Protein AF-A0A2G4T7F5-F1 (afdb_monomer_lite)

Sequence (174 aa):
MSNLTHPSILRTIYIDGHFYSSDDFLIHLVVFALRLRNLGLSDHGLVMHLSEVLAGSIYVIEGGHSTIYEELNVYMTAVRYTFEVSPFGEYTRRNLMKSQEVATIEPFKAKQSSNPYYIPWAMRGICSDPSILAHDELKTELNSLFRLFEMWNPTSSKLKELKFKLDPLKSFTL

Secondary structure (DSSP, 8-state):
---EE-TT--------TTT--TT-HHHHHHHHHHHHHHTT---TTHHHHHHHHHSS-SS-SS--GGGGGG-HHHHHHHHHHHHHSPPPGGGSTT-TTS---PPEE----------TTHHHHHHHHHHH-TTTTT-HHHHHHHHHHHHHHHH----SHHHHHHHHHHGGGGG---

InterPro domains:
  IPR058933 YMC020W-like, alpha/beta hydrolase domain [PF26147] (2-127)
  IPR058934 YMC020W-like [PTHR47349] (2-171)

Foldseek 3Di:
DWDKADLLDQDDDDDDPVPDDPLALVVLLLVLLSVCRNVVHHLLCQNVLVCVLVPDDQPDPDDDPCVVVVDPVVVVVVVCSVPVDDDDDVVPVDDPDDDPPDTDIRPDDPDPDSDLQSNLVSVVCCLPPVVQVVDPVSVVSVVSSVVSLVVDDGDDPSVVSVNVSNVCVVV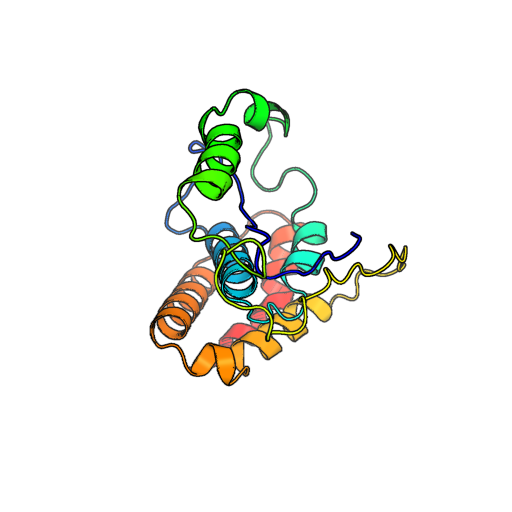RDD

Radius of gyration: 17.92 Å; chains: 1; bounding box: 39×50×42 Å

Structure (mmCIF, N/CA/C/O backbone):
data_AF-A0A2G4T7F5-F1
#
_entry.id   AF-A0A2G4T7F5-F1
#
loop_
_atom_site.group_PDB
_atom_site.id
_atom_site.type_symbol
_atom_site.label_atom_id
_atom_site.label_alt_id
_atom_site.label_comp_id
_atom_site.label_asym_id
_atom_site.label_entity_id
_atom_site.label_seq_id
_atom_site.pdbx_PDB_ins_code
_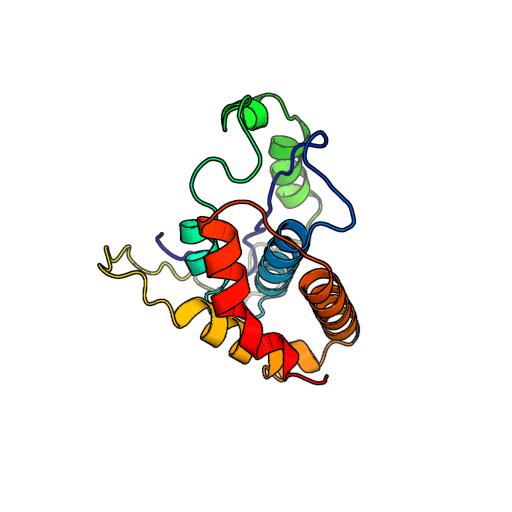atom_site.Cartn_x
_atom_site.Cartn_y
_atom_site.Cartn_z
_atom_site.occupancy
_atom_site.B_iso_or_equiv
_atom_site.auth_seq_id
_atom_site.auth_comp_id
_atom_site.auth_asym_id
_atom_site.auth_atom_id
_atom_site.pdbx_PDB_model_num
ATOM 1 N N . MET A 1 1 ? -11.878 1.719 -10.295 1.00 46.22 1 MET A N 1
ATOM 2 C CA . MET A 1 1 ? -10.706 1.428 -11.153 1.00 46.22 1 MET A CA 1
ATOM 3 C C . MET A 1 1 ? -10.852 0.017 -11.708 1.00 46.22 1 MET A C 1
ATOM 5 O O . MET A 1 1 ? -11.363 -0.831 -10.990 1.00 46.22 1 MET A O 1
ATOM 9 N N . SER A 1 2 ? -10.476 -0.238 -12.961 1.00 50.47 2 SER A N 1
ATOM 10 C CA . SER A 1 2 ? -10.315 -1.609 -13.472 1.00 50.47 2 SER A CA 1
ATOM 11 C C . SER A 1 2 ? -9.114 -2.254 -12.777 1.00 50.47 2 SER A C 1
ATOM 13 O O . SER A 1 2 ? -8.020 -1.691 -12.804 1.00 50.47 2 SER A O 1
ATOM 15 N N . ASN A 1 3 ? -9.320 -3.389 -12.110 1.00 71.25 3 ASN A N 1
ATOM 16 C CA . ASN A 1 3 ? -8.271 -4.065 -11.353 1.00 71.25 3 ASN A CA 1
ATOM 17 C C . ASN A 1 3 ? -7.494 -4.994 -12.296 1.00 71.25 3 ASN A C 1
ATOM 19 O O . ASN A 1 3 ? -8.009 -6.026 -12.726 1.00 71.25 3 ASN A O 1
ATOM 23 N N . LEU A 1 4 ? -6.276 -4.594 -12.660 1.00 81.12 4 LEU A N 1
ATOM 24 C CA . LEU A 1 4 ? -5.340 -5.417 -13.421 1.00 81.12 4 LEU A CA 1
ATOM 25 C C . LEU A 1 4 ? -4.448 -6.187 -12.438 1.00 81.12 4 LEU A C 1
ATOM 27 O O . LEU A 1 4 ? -3.740 -5.589 -11.616 1.00 81.12 4 LEU A O 1
ATOM 31 N N . THR A 1 5 ? -4.455 -7.515 -12.539 1.00 79.81 5 THR A N 1
ATOM 32 C CA . THR A 1 5 ? -3.622 -8.393 -11.707 1.00 79.81 5 THR A CA 1
ATOM 33 C C . THR A 1 5 ? -2.763 -9.300 -12.580 1.00 79.81 5 THR A C 1
ATOM 35 O O . THR A 1 5 ? -3.263 -9.975 -13.474 1.00 79.81 5 THR A O 1
ATOM 38 N N . HIS A 1 6 ? -1.457 -9.270 -12.325 1.00 81.12 6 HIS A N 1
ATOM 39 C CA . HIS A 1 6 ? -0.434 -10.120 -12.927 1.00 81.12 6 HIS A CA 1
ATOM 40 C C . HIS A 1 6 ? 0.841 -9.998 -12.067 1.00 81.12 6 HIS A C 1
ATOM 42 O O . HIS A 1 6 ? 1.126 -8.878 -11.617 1.00 81.12 6 HIS A O 1
ATOM 48 N N . PRO A 1 7 ? 1.611 -11.075 -11.823 1.00 79.06 7 PRO A N 1
ATOM 49 C CA . PRO A 1 7 ? 2.803 -11.000 -10.968 1.00 79.06 7 PRO A CA 1
ATOM 50 C C . PRO A 1 7 ? 3.937 -10.129 -11.511 1.00 79.06 7 PRO A C 1
ATOM 52 O O . PRO A 1 7 ? 4.692 -9.557 -10.737 1.00 79.06 7 PRO A O 1
ATOM 55 N N . SER A 1 8 ? 4.025 -9.940 -12.830 1.00 81.12 8 SER A N 1
ATOM 56 C CA . SER A 1 8 ? 4.988 -9.002 -13.444 1.00 81.12 8 SER A CA 1
ATOM 57 C C . SER A 1 8 ? 4.529 -7.541 -13.457 1.00 81.12 8 SER A C 1
ATOM 59 O O . SER A 1 8 ? 5.019 -6.749 -14.257 1.00 81.12 8 SER A O 1
ATOM 61 N N . ILE A 1 9 ? 3.543 -7.173 -12.641 1.00 86.25 9 ILE A N 1
ATOM 62 C CA . ILE A 1 9 ? 3.162 -5.771 -12.467 1.00 86.25 9 ILE A CA 1
ATOM 63 C C . ILE A 1 9 ? 3.785 -5.276 -11.176 1.00 86.25 9 ILE A C 1
ATOM 65 O O . ILE A 1 9 ? 3.314 -5.616 -10.089 1.00 86.25 9 ILE A O 1
ATOM 69 N N . LEU A 1 10 ? 4.789 -4.414 -11.314 1.00 90.56 10 LEU A N 1
ATOM 70 C CA . LEU A 1 10 ? 5.265 -3.597 -10.213 1.00 90.56 10 LEU A CA 1
ATOM 71 C C . LEU A 1 10 ? 4.257 -2.485 -9.929 1.00 90.56 10 LEU A C 1
ATOM 73 O O . LEU A 1 10 ? 3.895 -1.713 -10.817 1.00 90.56 10 LEU A O 1
ATOM 77 N N . ARG A 1 11 ? 3.825 -2.387 -8.676 1.00 91.44 11 ARG A N 1
ATOM 78 C CA . ARG A 1 11 ? 3.005 -1.281 -8.182 1.00 91.44 11 ARG A CA 1
ATOM 79 C C . ARG A 1 11 ? 3.859 -0.414 -7.274 1.00 91.44 11 ARG A C 1
ATOM 81 O O . ARG A 1 11 ? 4.452 -0.920 -6.323 1.00 91.44 11 ARG A O 1
ATOM 88 N N . THR A 1 12 ? 3.915 0.878 -7.563 1.00 91.88 12 THR A N 1
ATOM 89 C CA . THR A 1 12 ? 4.705 1.850 -6.804 1.00 91.88 12 THR A CA 1
ATOM 90 C C . THR A 1 12 ? 3.875 3.079 -6.464 1.00 91.88 12 THR A C 1
ATOM 92 O O . THR A 1 12 ? 2.822 3.326 -7.053 1.00 91.88 12 THR A O 1
ATOM 95 N N . ILE A 1 13 ? 4.357 3.838 -5.487 1.00 90.69 13 ILE A N 1
ATOM 96 C CA . ILE A 1 13 ? 3.834 5.142 -5.099 1.00 90.69 13 ILE A CA 1
ATOM 97 C C . ILE A 1 13 ? 4.997 6.132 -5.093 1.00 90.69 13 ILE A C 1
ATOM 99 O O . ILE A 1 13 ? 6.102 5.786 -4.678 1.00 90.69 13 ILE A O 1
ATOM 103 N N . TYR A 1 14 ? 4.748 7.347 -5.572 1.00 90.31 14 TYR A N 1
ATOM 104 C CA . TYR A 1 14 ? 5.646 8.478 -5.375 1.00 90.31 14 TYR A CA 1
ATOM 105 C C . TYR A 1 14 ? 5.164 9.282 -4.169 1.00 90.31 14 TYR A C 1
ATOM 107 O O . TYR A 1 14 ? 3.970 9.562 -4.045 1.00 90.31 14 TYR A O 1
ATOM 115 N N . ILE A 1 15 ? 6.098 9.634 -3.291 1.00 88.19 15 ILE A N 1
ATOM 116 C CA . ILE A 1 15 ? 5.852 10.475 -2.126 1.00 88.19 15 ILE A CA 1
ATOM 117 C C . ILE A 1 15 ? 6.843 11.625 -2.214 1.00 88.19 15 ILE A C 1
ATOM 119 O O . ILE A 1 15 ? 8.051 11.398 -2.241 1.00 88.19 15 ILE A O 1
ATOM 123 N N . ASP A 1 16 ? 6.318 12.841 -2.266 1.00 85.75 16 ASP A N 1
ATOM 124 C CA . ASP A 1 16 ? 7.134 14.048 -2.258 1.00 85.75 16 ASP A CA 1
ATOM 125 C C . ASP A 1 16 ? 7.830 14.188 -0.898 1.00 85.75 16 ASP A C 1
ATOM 127 O O . ASP A 1 16 ? 7.198 14.086 0.161 1.00 85.75 16 ASP A O 1
ATOM 131 N N . GLY A 1 17 ? 9.144 14.416 -0.934 1.00 84.12 17 GLY A N 1
ATOM 132 C CA . GLY A 1 17 ? 9.985 14.525 0.255 1.00 84.12 17 GLY A CA 1
ATOM 133 C C . GLY A 1 17 ? 9.551 15.632 1.218 1.00 84.12 17 GLY A C 1
ATOM 134 O O . GLY A 1 17 ? 9.784 15.500 2.415 1.00 84.12 17 GLY A O 1
ATOM 135 N N . HIS A 1 18 ? 8.870 16.678 0.737 1.00 82.25 18 HIS A N 1
ATOM 136 C CA . HIS A 1 18 ? 8.345 17.748 1.594 1.00 82.25 18 HIS A CA 1
ATOM 137 C C . HIS A 1 18 ? 7.205 17.282 2.508 1.00 82.25 18 HIS A C 1
ATOM 139 O O . HIS A 1 18 ? 7.018 17.840 3.588 1.00 82.25 18 HIS A O 1
ATOM 145 N N . PHE A 1 19 ? 6.443 16.270 2.082 1.00 79.75 19 PHE A N 1
ATOM 146 C CA . PHE A 1 19 ? 5.325 15.705 2.845 1.00 79.75 19 PHE A CA 1
ATOM 147 C C . PHE A 1 19 ? 5.668 14.359 3.484 1.00 79.75 19 PHE A C 1
ATOM 149 O O . PHE A 1 19 ? 4.891 13.843 4.288 1.00 79.75 19 PHE A O 1
ATOM 156 N N . TYR A 1 20 ? 6.816 13.779 3.138 1.00 85.12 20 TYR A N 1
ATOM 157 C CA . TYR A 1 20 ? 7.265 12.533 3.729 1.00 85.12 20 TYR A CA 1
ATOM 158 C C . TYR A 1 20 ? 7.592 12.722 5.215 1.00 85.12 20 TYR A C 1
ATOM 160 O O . TYR A 1 20 ? 8.409 13.556 5.600 1.00 85.12 20 TYR A O 1
ATOM 168 N N . SER A 1 21 ? 6.994 11.876 6.047 1.00 87.62 21 SER A N 1
ATOM 169 C CA . SER A 1 21 ? 7.380 11.689 7.439 1.00 87.62 21 SER A CA 1
ATOM 170 C C . SER A 1 21 ? 7.587 10.202 7.683 1.00 87.62 21 SER A C 1
ATOM 172 O O . SER A 1 21 ? 6.770 9.380 7.261 1.00 87.62 21 SER A O 1
ATOM 174 N N . SER A 1 22 ? 8.674 9.851 8.375 1.00 87.44 22 SER A N 1
ATOM 175 C CA . SER A 1 22 ? 8.992 8.458 8.707 1.00 87.44 22 SER A CA 1
ATOM 176 C C . SER A 1 22 ? 7.923 7.794 9.571 1.00 87.44 22 SER A C 1
ATOM 178 O O . SER A 1 22 ? 7.818 6.572 9.544 1.00 87.44 22 SER A O 1
ATOM 180 N N . ASP A 1 23 ? 7.118 8.587 10.279 1.00 91.38 23 ASP A N 1
ATOM 181 C CA . ASP A 1 23 ? 6.090 8.116 11.209 1.00 91.38 23 ASP A CA 1
ATOM 182 C C . ASP A 1 23 ? 4.662 8.334 10.669 1.00 91.38 23 ASP A C 1
ATOM 184 O O . ASP A 1 23 ? 3.684 8.294 11.421 1.00 91.38 23 ASP A O 1
ATOM 188 N N . ASP A 1 24 ? 4.502 8.590 9.365 1.00 92.19 24 ASP A N 1
ATOM 189 C CA . ASP A 1 24 ? 3.178 8.773 8.767 1.00 92.19 24 ASP A CA 1
ATOM 190 C C . ASP A 1 24 ? 2.465 7.433 8.529 1.00 92.19 24 ASP A C 1
ATOM 192 O O . ASP A 1 24 ? 2.787 6.662 7.623 1.00 92.19 24 ASP A O 1
ATOM 196 N N . PHE A 1 25 ? 1.428 7.179 9.324 1.00 94.56 25 PHE A N 1
ATOM 197 C CA . PHE A 1 25 ? 0.620 5.967 9.229 1.00 94.56 25 PHE A CA 1
ATOM 198 C C . PHE A 1 25 ? 0.048 5.691 7.826 1.00 94.56 25 PHE A C 1
ATOM 200 O O . PHE A 1 25 ? 0.035 4.537 7.401 1.00 94.56 25 PHE A O 1
ATOM 207 N N . LEU A 1 26 ? -0.442 6.703 7.101 1.00 93.50 26 LEU A N 1
ATOM 208 C CA . LEU A 1 26 ? -1.086 6.486 5.801 1.00 93.50 26 LEU A CA 1
ATOM 209 C C . LEU A 1 26 ? -0.076 6.094 4.732 1.00 93.50 26 LEU A C 1
ATOM 211 O O . LEU A 1 26 ? -0.370 5.215 3.919 1.00 93.50 26 LEU A O 1
ATOM 215 N N . ILE A 1 27 ? 1.105 6.716 4.752 1.00 92.94 27 ILE A N 1
ATOM 216 C CA . ILE A 1 27 ? 2.217 6.335 3.880 1.00 92.94 27 ILE A CA 1
ATOM 217 C C . ILE A 1 27 ? 2.552 4.859 4.099 1.00 92.94 27 ILE A C 1
ATOM 219 O O . ILE A 1 27 ? 2.529 4.078 3.146 1.00 92.94 27 ILE A O 1
ATOM 223 N N . HIS A 1 28 ? 2.781 4.458 5.352 1.00 95.94 28 HIS A N 1
ATOM 224 C CA . HIS A 1 28 ? 3.108 3.071 5.694 1.00 95.94 28 HIS A CA 1
ATOM 225 C C . HIS A 1 28 ? 1.982 2.097 5.335 1.00 95.94 28 HIS A C 1
ATOM 227 O O . HIS A 1 28 ? 2.251 1.023 4.807 1.00 95.94 28 HIS A O 1
ATOM 233 N N . LEU A 1 29 ? 0.717 2.481 5.528 1.00 96.00 29 LEU A N 1
ATOM 234 C CA . LEU A 1 29 ? -0.437 1.664 5.149 1.00 96.00 29 LEU A CA 1
ATOM 235 C C . LEU A 1 29 ? -0.502 1.399 3.644 1.00 96.00 29 LEU A C 1
ATOM 237 O O . LEU A 1 29 ? -0.724 0.261 3.225 1.00 96.00 29 LEU A O 1
ATOM 241 N N . VAL A 1 30 ? -0.304 2.432 2.826 1.00 95.38 30 VAL A N 1
ATOM 242 C CA . VAL A 1 30 ? -0.321 2.278 1.368 1.00 95.38 30 VAL A CA 1
ATOM 243 C C . VAL A 1 30 ? 0.889 1.472 0.904 1.00 95.38 30 VAL A C 1
ATOM 245 O O . VAL A 1 30 ? 0.727 0.553 0.102 1.00 95.38 30 VAL A O 1
ATOM 248 N N . VAL A 1 31 ? 2.084 1.760 1.429 1.00 95.69 31 VAL A N 1
ATOM 249 C CA . VAL A 1 31 ? 3.313 1.019 1.103 1.00 95.69 31 VAL A CA 1
ATOM 250 C C . VAL A 1 31 ? 3.167 -0.464 1.446 1.00 95.69 31 VAL A C 1
ATOM 252 O O . VAL A 1 31 ? 3.446 -1.304 0.589 1.00 95.69 31 VAL A O 1
ATOM 255 N N . PHE A 1 32 ? 2.644 -0.793 2.630 1.00 97.00 32 PHE A N 1
ATOM 256 C CA . PHE A 1 32 ? 2.389 -2.173 3.039 1.00 97.00 32 PHE A CA 1
ATOM 257 C C . PHE A 1 32 ? 1.421 -2.875 2.078 1.00 97.00 32 PHE A C 1
ATOM 259 O O . PHE A 1 32 ? 1.703 -3.966 1.585 1.00 97.00 32 PHE A O 1
ATOM 266 N N . ALA A 1 33 ? 0.307 -2.226 1.726 1.00 96.06 33 ALA A N 1
ATOM 267 C CA . ALA A 1 33 ? -0.675 -2.790 0.802 1.00 96.06 33 ALA A CA 1
ATOM 268 C C . ALA A 1 33 ? -0.093 -3.030 -0.608 1.00 96.06 33 ALA A C 1
ATOM 270 O O . ALA A 1 33 ? -0.353 -4.064 -1.229 1.00 96.06 33 ALA A O 1
ATOM 271 N N . LEU A 1 34 ? 0.746 -2.115 -1.107 1.00 95.06 34 LEU A N 1
ATOM 272 C CA . LEU A 1 34 ? 1.472 -2.300 -2.368 1.00 95.06 34 LEU A CA 1
ATOM 273 C C . LEU A 1 34 ? 2.500 -3.433 -2.273 1.00 95.06 34 LEU A C 1
ATOM 275 O O . LEU A 1 34 ? 2.615 -4.221 -3.213 1.00 95.06 34 LEU A O 1
ATOM 279 N N . ARG A 1 35 ? 3.202 -3.559 -1.139 1.00 95.12 35 ARG A N 1
ATOM 280 C CA . ARG A 1 35 ? 4.149 -4.651 -0.877 1.00 95.12 35 ARG A CA 1
ATOM 281 C C . ARG A 1 35 ? 3.455 -6.007 -0.938 1.00 95.12 35 ARG A C 1
ATOM 283 O O . ARG A 1 35 ? 3.949 -6.884 -1.641 1.00 95.12 35 ARG A O 1
ATOM 290 N N . LEU A 1 36 ? 2.288 -6.159 -0.304 1.00 94.25 36 LEU A N 1
ATOM 291 C CA . LEU A 1 36 ? 1.481 -7.382 -0.402 1.00 94.25 36 LEU A CA 1
ATOM 292 C C . LEU A 1 36 ? 1.205 -7.742 -1.867 1.00 94.25 36 LEU A C 1
ATOM 294 O O . LEU A 1 36 ? 1.509 -8.850 -2.304 1.00 94.25 36 LEU A O 1
ATOM 298 N N . ARG A 1 37 ? 0.721 -6.780 -2.660 1.00 91.81 37 ARG A N 1
ATOM 299 C CA . ARG A 1 37 ? 0.398 -7.002 -4.079 1.00 91.81 37 ARG A CA 1
ATOM 300 C C . ARG A 1 37 ? 1.622 -7.336 -4.926 1.00 91.81 37 ARG A C 1
ATOM 302 O O . ARG A 1 37 ? 1.517 -8.166 -5.825 1.00 91.81 37 ARG A O 1
ATOM 309 N N . ASN A 1 38 ? 2.766 -6.715 -4.649 1.00 91.31 38 ASN A N 1
ATOM 310 C CA . ASN A 1 38 ? 4.027 -6.995 -5.340 1.00 91.31 38 ASN A CA 1
ATOM 311 C C . ASN A 1 38 ? 4.615 -8.366 -4.961 1.00 91.31 38 ASN A C 1
ATOM 313 O O . ASN A 1 38 ? 5.318 -8.962 -5.770 1.00 91.31 38 ASN A O 1
ATOM 317 N N . LEU A 1 39 ? 4.290 -8.892 -3.776 1.00 90.56 39 LEU A N 1
ATOM 318 C CA . LEU A 1 39 ? 4.613 -10.262 -3.358 1.00 90.56 39 LEU A CA 1
ATOM 319 C C . LEU A 1 39 ? 3.615 -11.310 -3.886 1.00 90.56 39 LEU A C 1
ATOM 321 O O . LEU A 1 39 ? 3.773 -12.497 -3.616 1.00 90.56 39 LEU A O 1
ATOM 325 N N . GLY A 1 40 ? 2.579 -10.893 -4.621 1.00 88.06 40 GLY A N 1
ATOM 326 C CA . GLY A 1 40 ? 1.507 -11.782 -5.079 1.00 88.06 40 GLY A CA 1
ATOM 327 C C . GLY A 1 40 ? 0.485 -12.141 -3.995 1.00 88.06 40 GLY A C 1
ATOM 328 O O . GLY A 1 40 ? -0.357 -13.008 -4.215 1.00 88.06 40 GLY A O 1
ATOM 329 N N . LEU A 1 41 ? 0.528 -11.470 -2.842 1.00 91.75 41 LEU A N 1
ATOM 330 C CA . LEU A 1 41 ? -0.438 -11.624 -1.759 1.00 91.75 41 LEU A CA 1
ATOM 331 C C . LEU A 1 41 ? -1.650 -10.705 -1.973 1.00 91.75 41 LEU A C 1
ATOM 333 O O . LEU A 1 41 ? -1.591 -9.672 -2.650 1.00 91.75 41 LEU A O 1
ATOM 337 N N . SER A 1 42 ? -2.779 -11.093 -1.386 1.00 92.44 42 SER A N 1
ATOM 338 C CA . SER A 1 42 ? -3.993 -10.281 -1.390 1.00 92.44 42 SER A CA 1
ATOM 339 C C . SER A 1 42 ? -3.836 -9.088 -0.445 1.00 92.44 42 SER A C 1
ATOM 341 O O . SER A 1 42 ? -3.493 -9.256 0.719 1.00 92.44 42 SER A O 1
ATOM 343 N N . ASP A 1 43 ? -4.156 -7.883 -0.916 1.00 93.88 43 ASP A N 1
ATOM 344 C CA . ASP A 1 43 ? -4.401 -6.715 -0.057 1.00 93.88 43 ASP A CA 1
ATOM 345 C C . ASP A 1 43 ? -5.870 -6.643 0.392 1.00 93.88 43 ASP A C 1
ATOM 347 O O . ASP A 1 43 ? -6.301 -5.647 0.965 1.00 93.88 43 ASP A O 1
ATOM 351 N N . HIS A 1 44 ? -6.669 -7.667 0.064 1.00 93.69 44 HIS A N 1
ATOM 352 C CA . HIS A 1 44 ? -8.103 -7.749 0.346 1.00 93.69 44 HIS A CA 1
ATOM 353 C C . HIS A 1 44 ? -8.905 -6.553 -0.202 1.00 93.69 44 HIS A C 1
ATOM 355 O O . HIS A 1 44 ? -9.959 -6.206 0.325 1.00 93.69 44 HIS A O 1
ATOM 361 N N . GLY A 1 45 ? -8.414 -5.923 -1.280 1.00 90.19 45 GLY A N 1
ATOM 362 C CA . GLY A 1 45 ? -9.032 -4.749 -1.905 1.00 90.19 45 GLY A CA 1
ATOM 363 C C . GLY A 1 45 ? -8.725 -3.423 -1.203 1.00 90.19 45 GLY A C 1
ATOM 364 O O . GLY A 1 45 ? -9.294 -2.393 -1.573 1.00 90.19 45 GLY A O 1
ATOM 365 N N . LEU A 1 46 ? -7.830 -3.416 -0.212 1.00 92.81 46 LEU A N 1
ATOM 366 C CA . LEU A 1 46 ? -7.498 -2.234 0.576 1.00 92.81 46 LEU A CA 1
ATOM 367 C C . LEU A 1 46 ? -7.041 -1.055 -0.292 1.00 92.81 46 LEU A C 1
ATOM 369 O O . LEU A 1 46 ? -7.553 0.047 -0.108 1.00 92.81 46 LEU A O 1
ATOM 373 N N . VAL A 1 47 ? -6.142 -1.262 -1.265 1.00 90.94 47 VAL A N 1
ATOM 374 C CA . VAL A 1 47 ? -5.640 -0.177 -2.134 1.00 90.94 47 VAL A CA 1
ATOM 375 C C . VAL A 1 47 ? -6.781 0.471 -2.916 1.00 90.94 47 VAL A C 1
ATOM 377 O O . VAL A 1 47 ? -6.834 1.695 -3.043 1.00 90.94 47 VAL A O 1
ATOM 380 N N . MET A 1 48 ? -7.730 -0.335 -3.402 1.00 87.19 48 MET A N 1
ATOM 381 C CA . MET A 1 48 ? -8.897 0.168 -4.128 1.00 87.19 48 MET A CA 1
ATOM 382 C C . MET A 1 48 ? -9.718 1.115 -3.248 1.00 87.19 48 MET A C 1
ATOM 384 O O . MET A 1 48 ? -10.029 2.226 -3.671 1.00 87.19 48 MET A O 1
ATOM 388 N N . HIS A 1 49 ? -10.034 0.712 -2.019 1.00 88.38 49 HIS A N 1
ATOM 389 C CA . HIS A 1 49 ? -10.874 1.516 -1.130 1.00 88.38 49 HIS A CA 1
ATOM 390 C C . HIS A 1 49 ? -10.128 2.701 -0.511 1.00 88.38 49 HIS A C 1
ATOM 392 O O . HIS A 1 49 ? -10.709 3.775 -0.352 1.00 88.38 49 HIS A O 1
ATOM 398 N N . LEU A 1 50 ? -8.830 2.555 -0.233 1.00 89.88 50 LEU A N 1
ATOM 399 C CA . LEU A 1 50 ? -7.989 3.675 0.179 1.00 89.88 50 LEU A CA 1
ATOM 400 C C . LEU A 1 50 ? -7.902 4.730 -0.917 1.00 89.88 50 LEU A C 1
ATOM 402 O O . LEU A 1 50 ? -7.962 5.908 -0.596 1.00 89.88 50 LEU A O 1
ATOM 406 N N . SER A 1 51 ? -7.837 4.348 -2.196 1.00 86.94 51 SER A N 1
ATOM 407 C CA . SER A 1 51 ? -7.749 5.324 -3.289 1.00 86.94 51 SER A CA 1
ATOM 408 C C . SER A 1 51 ? -8.908 6.332 -3.293 1.00 86.94 51 SER A C 1
ATOM 410 O O . SER A 1 51 ? -8.687 7.511 -3.554 1.00 86.94 51 SER A O 1
ATOM 412 N N . GLU A 1 52 ? -10.123 5.918 -2.911 1.00 82.81 52 GLU A N 1
ATOM 413 C CA . GLU A 1 52 ? -11.276 6.820 -2.764 1.00 82.81 52 GLU A CA 1
ATOM 414 C C . GLU A 1 52 ? -11.076 7.803 -1.596 1.00 82.81 52 GLU A C 1
ATOM 416 O O . GLU A 1 52 ? -11.313 9.013 -1.708 1.00 82.81 52 GLU A O 1
ATOM 421 N N . VAL A 1 53 ? -10.586 7.297 -0.461 1.00 83.44 53 VAL A N 1
ATOM 422 C CA . VAL A 1 53 ? -10.341 8.098 0.748 1.00 83.44 53 VAL A CA 1
ATOM 423 C C . VAL A 1 53 ? -9.114 8.999 0.605 1.00 83.44 53 VAL A C 1
ATOM 425 O O . VAL A 1 53 ? -9.044 10.058 1.222 1.00 83.44 53 VAL A O 1
ATOM 428 N N . LEU A 1 54 ? -8.179 8.648 -0.263 1.00 85.56 54 LEU A N 1
ATOM 429 C CA . LEU A 1 54 ? -6.965 9.411 -0.531 1.00 85.56 54 LEU A CA 1
ATOM 430 C C . LEU A 1 54 ? -7.104 10.322 -1.760 1.00 85.56 54 LEU A C 1
ATOM 432 O O . LEU A 1 54 ? -6.236 11.148 -2.006 1.00 85.56 54 LEU A O 1
ATOM 436 N N . ALA A 1 55 ? -8.212 10.237 -2.504 1.00 83.06 55 ALA A N 1
ATOM 437 C CA . ALA A 1 55 ? -8.462 11.120 -3.638 1.00 83.06 55 ALA A CA 1
ATOM 438 C C . ALA A 1 55 ? -8.547 12.597 -3.210 1.00 83.06 55 ALA A C 1
ATOM 440 O O . ALA A 1 55 ? -9.283 12.947 -2.278 1.00 83.06 55 ALA A O 1
ATOM 441 N N . GLY A 1 56 ? -7.842 13.457 -3.947 1.00 80.31 56 GLY A N 1
ATOM 442 C CA . GLY A 1 56 ? -7.725 14.888 -3.671 1.00 80.31 56 GLY A CA 1
ATOM 443 C C . GLY A 1 56 ? -6.543 15.225 -2.761 1.00 80.31 56 GLY A C 1
ATOM 444 O O . GLY A 1 56 ? -5.667 14.399 -2.520 1.00 80.31 56 GLY A O 1
ATOM 445 N N . SER A 1 57 ? -6.505 16.461 -2.265 1.00 74.00 57 SER A N 1
ATOM 446 C CA . SER A 1 57 ? -5.437 16.893 -1.363 1.00 74.00 57 SER A CA 1
ATOM 447 C C . SER A 1 57 ? -5.639 16.331 0.049 1.00 74.00 57 SER A C 1
ATOM 449 O O . SER A 1 57 ? -6.651 16.609 0.695 1.00 74.00 57 SER A O 1
ATOM 451 N N . ILE A 1 58 ? -4.673 15.538 0.520 1.00 76.00 58 ILE A N 1
ATOM 452 C CA . ILE A 1 58 ? -4.683 14.924 1.859 1.00 76.00 58 ILE A CA 1
ATOM 453 C C . ILE A 1 58 ? -3.937 15.806 2.869 1.00 76.00 58 ILE A C 1
ATOM 455 O O . ILE A 1 58 ? -4.411 15.995 3.989 1.00 76.00 58 ILE A O 1
ATOM 459 N N . TYR A 1 59 ? -2.788 16.351 2.455 1.00 70.62 59 TYR A N 1
ATOM 460 C CA . TYR A 1 59 ? -1.848 17.088 3.310 1.00 70.62 59 TYR A CA 1
ATOM 461 C C . TYR A 1 59 ? -1.669 18.557 2.904 1.00 70.62 59 TYR A C 1
ATOM 463 O O . TYR A 1 59 ? -1.020 19.313 3.620 1.00 70.62 59 TYR A O 1
ATOM 471 N N . VAL A 1 60 ? -2.221 18.974 1.761 1.00 62.38 60 VAL A N 1
ATOM 472 C CA . VAL A 1 60 ? -1.714 20.134 1.022 1.00 62.38 60 VAL A CA 1
ATOM 473 C C . VAL A 1 60 ? -2.746 21.256 0.858 1.00 62.38 60 VAL A C 1
ATOM 475 O O . VAL A 1 60 ? -3.895 21.018 0.486 1.00 62.38 60 VAL A O 1
ATOM 478 N N . ILE A 1 61 ? -2.304 22.498 1.078 1.00 57.28 61 ILE A N 1
ATOM 479 C CA . ILE A 1 61 ? -2.971 23.725 0.603 1.00 57.28 61 ILE A CA 1
ATOM 480 C C . ILE A 1 61 ? -2.305 24.220 -0.706 1.00 57.28 61 ILE A C 1
ATOM 482 O O . ILE A 1 61 ? -3.000 24.765 -1.559 1.00 57.28 61 ILE A O 1
ATOM 486 N N . GLU A 1 62 ? -1.003 23.950 -0.917 1.00 55.66 62 GLU A N 1
ATOM 487 C CA . GLU A 1 62 ? -0.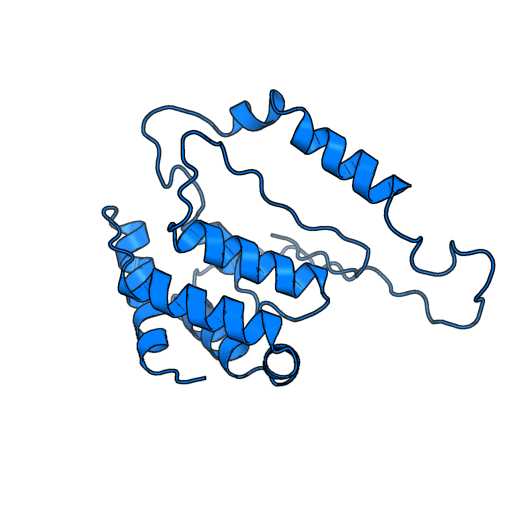218 24.309 -2.118 1.00 55.66 62 GLU A CA 1
ATOM 488 C C . GLU A 1 62 ? 0.654 23.162 -2.667 1.00 55.66 62 GLU A C 1
ATOM 490 O O . GLU A 1 62 ? 1.495 22.614 -1.960 1.00 55.66 62 GLU A O 1
ATOM 495 N N . GLY A 1 63 ? 0.477 22.823 -3.946 1.00 61.25 63 GLY A N 1
ATOM 496 C CA . GLY A 1 63 ? 1.153 21.704 -4.613 1.00 61.25 63 GLY A CA 1
ATOM 497 C C . GLY A 1 63 ? 0.136 20.786 -5.287 1.00 61.25 63 GLY A C 1
ATOM 498 O O . GLY A 1 63 ? -0.864 20.395 -4.686 1.00 61.25 63 GLY A O 1
ATOM 499 N N . GLY A 1 64 ? 0.344 20.498 -6.571 1.00 64.75 64 GLY A N 1
ATOM 500 C CA . GLY A 1 64 ? -0.577 19.706 -7.386 1.00 64.75 64 GLY A CA 1
ATOM 501 C C . GLY A 1 64 ? 0.018 18.362 -7.790 1.00 64.75 64 GLY A C 1
ATOM 502 O O . GLY A 1 64 ? 1.223 18.157 -7.713 1.00 64.75 64 GLY A O 1
ATOM 503 N N . HIS A 1 65 ? -0.820 17.474 -8.327 1.00 69.88 65 HIS A N 1
ATOM 504 C CA . HIS A 1 65 ? -0.399 16.179 -8.882 1.00 69.88 65 HIS A CA 1
ATOM 505 C C . HIS A 1 65 ? 0.684 16.276 -9.972 1.00 69.88 65 HIS A C 1
ATOM 507 O O . HIS A 1 65 ? 1.269 15.262 -10.334 1.00 69.88 65 HIS A O 1
ATOM 513 N N . SER A 1 66 ? 0.945 17.475 -10.496 1.00 80.94 66 SER A N 1
ATOM 514 C CA . SER A 1 66 ? 1.912 17.726 -11.560 1.00 80.94 66 SER A CA 1
ATOM 515 C C . SER A 1 66 ? 3.375 17.720 -11.109 1.00 80.94 66 SER A C 1
ATOM 517 O O . SER A 1 66 ? 4.245 17.633 -11.968 1.00 80.94 66 SER A O 1
ATOM 519 N N . THR A 1 67 ? 3.676 17.776 -9.805 1.00 77.75 67 THR A N 1
ATOM 520 C CA . THR A 1 67 ? 5.076 17.733 -9.331 1.00 77.75 67 THR A CA 1
ATOM 521 C C . THR A 1 67 ? 5.759 16.408 -9.679 1.00 77.75 67 THR A C 1
ATOM 523 O O . THR A 1 67 ? 6.954 16.375 -9.950 1.00 77.75 67 THR A O 1
ATOM 526 N N . ILE A 1 68 ? 4.986 15.322 -9.809 1.00 86.75 68 ILE A N 1
ATOM 527 C CA . ILE A 1 68 ? 5.493 14.002 -10.210 1.00 86.75 68 ILE A CA 1
ATOM 528 C C . ILE A 1 68 ? 6.181 14.007 -11.586 1.00 86.75 68 ILE A C 1
ATOM 530 O O . ILE A 1 68 ? 7.018 13.149 -11.857 1.00 86.75 68 ILE A O 1
ATOM 534 N N . TYR A 1 69 ? 5.842 14.951 -12.473 1.00 88.00 69 TYR A N 1
ATOM 535 C CA . TYR A 1 69 ? 6.433 15.011 -13.811 1.00 88.00 69 TYR A CA 1
ATOM 536 C C . TYR A 1 69 ? 7.896 15.448 -13.794 1.00 88.00 69 TYR A C 1
ATOM 538 O O . TYR A 1 69 ? 8.628 15.122 -14.727 1.00 88.00 69 TYR A O 1
ATOM 546 N N . GLU A 1 70 ? 8.308 16.157 -12.746 1.00 88.75 70 GLU A N 1
ATOM 547 C CA . GLU A 1 70 ? 9.666 16.673 -12.568 1.00 88.75 70 GLU A CA 1
ATOM 548 C C . GLU A 1 70 ? 10.592 15.627 -11.922 1.00 88.75 70 GLU A C 1
ATOM 550 O O . GLU A 1 70 ? 11.811 15.789 -11.887 1.00 88.75 70 GLU A O 1
ATOM 555 N N . GLU A 1 71 ? 10.029 14.507 -11.464 1.00 90.69 71 GLU A N 1
ATOM 556 C CA . GLU A 1 71 ? 10.730 13.524 -10.650 1.00 90.69 71 GLU A CA 1
ATOM 557 C C . GLU A 1 71 ? 11.321 12.393 -11.482 1.00 90.69 71 GLU A C 1
ATOM 559 O O . GLU A 1 71 ? 10.673 11.394 -11.810 1.00 90.69 71 GLU A O 1
ATOM 564 N N . LEU A 1 72 ? 12.615 12.523 -11.785 1.00 93.75 72 LEU A N 1
ATOM 565 C CA . LEU A 1 72 ? 13.370 11.570 -12.602 1.00 93.75 72 LEU A CA 1
ATOM 566 C C . LEU A 1 72 ? 13.229 10.119 -12.112 1.00 93.75 72 LEU A C 1
ATOM 568 O O . LEU A 1 72 ? 13.125 9.191 -12.918 1.00 93.75 72 LEU A O 1
ATOM 572 N N . ASN A 1 73 ? 13.197 9.912 -10.794 1.00 92.31 73 ASN A N 1
ATOM 573 C CA . ASN A 1 73 ? 13.118 8.579 -10.199 1.00 92.31 73 ASN A CA 1
ATOM 574 C C . ASN A 1 73 ? 11.817 7.839 -10.546 1.00 92.31 73 ASN A C 1
ATOM 576 O O . ASN A 1 73 ? 11.827 6.608 -10.622 1.00 92.31 73 ASN A O 1
ATOM 580 N N . VAL A 1 74 ? 10.721 8.552 -10.822 1.00 92.19 74 VAL A N 1
ATOM 581 C CA . VAL A 1 74 ? 9.444 7.946 -11.230 1.00 92.19 74 VAL A CA 1
ATOM 582 C C . VAL A 1 74 ? 9.602 7.236 -12.574 1.00 92.19 74 VAL A C 1
ATOM 584 O O . VAL A 1 74 ? 9.227 6.072 -12.712 1.00 92.19 74 VAL A O 1
ATOM 587 N N . TYR A 1 75 ? 10.249 7.887 -13.541 1.00 93.50 75 TYR A N 1
ATOM 588 C CA . TYR A 1 75 ? 10.520 7.302 -14.856 1.00 93.50 75 TYR A CA 1
ATOM 589 C C . TYR A 1 75 ? 11.610 6.232 -14.793 1.00 93.50 75 TYR A C 1
ATOM 591 O O . TYR A 1 75 ? 11.472 5.158 -15.385 1.00 93.50 75 TYR A O 1
ATOM 599 N N . MET A 1 76 ? 12.674 6.484 -14.024 1.00 95.50 76 MET A N 1
ATOM 600 C CA . MET A 1 76 ? 13.757 5.516 -13.852 1.00 95.50 76 MET A CA 1
ATOM 601 C C . MET A 1 76 ? 13.282 4.224 -13.189 1.00 95.50 76 MET A C 1
ATOM 603 O O . MET A 1 76 ? 13.823 3.168 -13.493 1.00 95.50 76 MET A O 1
ATOM 607 N N . THR A 1 77 ? 12.244 4.265 -12.349 1.00 94.31 77 THR A N 1
ATOM 608 C CA . THR A 1 77 ? 11.656 3.060 -11.745 1.00 94.31 77 THR A CA 1
ATOM 609 C C . THR A 1 77 ? 11.166 2.072 -12.806 1.00 94.31 77 THR A C 1
ATOM 611 O O . THR A 1 77 ? 11.435 0.879 -12.688 1.00 94.31 77 THR A O 1
ATOM 614 N N . ALA A 1 78 ? 10.512 2.543 -13.873 1.00 91.38 78 ALA A N 1
ATOM 615 C CA . ALA A 1 78 ? 10.049 1.672 -14.956 1.00 91.38 78 ALA A CA 1
ATOM 616 C C . ALA A 1 78 ? 11.221 1.062 -15.745 1.00 91.38 78 ALA A C 1
ATOM 618 O O . ALA A 1 78 ? 11.206 -0.128 -16.069 1.00 91.38 78 ALA A O 1
ATOM 619 N N . VAL A 1 79 ? 12.260 1.862 -16.008 1.00 93.12 79 VAL A N 1
ATOM 620 C CA . VAL A 1 79 ? 13.492 1.403 -16.671 1.00 93.12 79 VAL A CA 1
ATOM 621 C C . VAL A 1 79 ? 14.180 0.332 -15.824 1.00 93.12 79 VAL A C 1
ATOM 623 O O . VAL A 1 79 ? 14.441 -0.763 -16.315 1.00 93.12 79 VAL A O 1
ATOM 626 N N . ARG A 1 80 ? 14.402 0.604 -14.533 1.00 92.88 80 ARG A N 1
ATOM 627 C CA . ARG A 1 80 ? 14.997 -0.351 -13.590 1.00 92.88 80 ARG A CA 1
ATOM 628 C C . ARG A 1 80 ? 14.182 -1.629 -13.497 1.00 92.88 80 ARG A C 1
ATOM 630 O O . ARG A 1 80 ? 14.737 -2.703 -13.665 1.00 92.88 80 ARG A O 1
ATOM 637 N N . TYR A 1 81 ? 12.863 -1.533 -13.328 1.00 90.56 81 TYR A N 1
ATOM 638 C CA . TYR A 1 81 ? 12.003 -2.715 -13.279 1.00 90.56 81 TYR A CA 1
ATOM 639 C C . TYR A 1 81 ? 12.132 -3.586 -14.536 1.00 90.56 81 TYR A C 1
ATOM 641 O O . TYR A 1 81 ? 12.172 -4.807 -14.440 1.00 90.56 81 TYR A O 1
ATOM 649 N N . THR A 1 82 ? 12.260 -2.961 -15.707 1.00 88.56 82 THR A N 1
ATOM 650 C CA . THR A 1 82 ? 12.395 -3.667 -16.988 1.00 88.56 82 THR A CA 1
ATOM 651 C C . THR A 1 82 ? 13.731 -4.406 -17.124 1.00 88.56 82 THR A C 1
ATOM 653 O O . THR A 1 82 ? 13.761 -5.495 -17.692 1.00 88.56 82 THR A O 1
ATOM 656 N N . PHE A 1 83 ? 14.832 -3.826 -16.636 1.00 89.00 83 PHE A N 1
ATOM 657 C CA . PHE A 1 83 ? 16.185 -4.348 -16.881 1.00 89.00 83 PHE A CA 1
ATOM 658 C C . PHE A 1 83 ? 16.831 -5.063 -15.687 1.00 89.00 83 PHE A C 1
ATOM 660 O O . PHE A 1 83 ? 17.708 -5.899 -15.890 1.00 89.00 83 PHE A O 1
ATOM 667 N N . GLU A 1 84 ? 16.434 -4.744 -14.457 1.00 88.25 84 GLU A N 1
ATOM 668 C CA . GLU A 1 84 ? 17.047 -5.265 -13.227 1.00 88.25 84 GLU A CA 1
ATOM 669 C C . GLU A 1 84 ? 16.270 -6.450 -12.639 1.00 88.25 84 GLU A C 1
ATOM 671 O O . GLU A 1 84 ? 16.821 -7.225 -11.856 1.00 88.25 84 GLU A O 1
ATOM 676 N N . VAL A 1 85 ? 14.999 -6.629 -13.014 1.00 82.25 85 VAL A N 1
ATOM 677 C CA . VAL A 1 85 ? 14.192 -7.760 -12.543 1.00 82.25 85 VAL A CA 1
ATOM 678 C C . VAL A 1 85 ? 14.404 -8.970 -13.442 1.00 82.25 85 VAL A C 1
ATOM 680 O O . VAL A 1 85 ? 14.466 -8.874 -14.667 1.00 82.25 85 VAL A O 1
ATOM 683 N N . SER A 1 86 ? 14.507 -10.145 -12.818 1.00 72.62 86 SER A N 1
ATOM 684 C CA . SER A 1 86 ? 14.601 -11.402 -13.557 1.00 72.62 86 SER A CA 1
ATOM 685 C C . SER A 1 86 ? 13.357 -11.591 -14.434 1.00 72.62 86 SER A C 1
ATOM 687 O O . SER A 1 86 ? 12.241 -11.449 -13.928 1.00 72.62 86 SER A O 1
ATOM 689 N N . PRO A 1 87 ? 13.511 -11.932 -15.725 1.00 63.16 87 PRO A N 1
ATOM 690 C CA . PRO A 1 87 ? 12.371 -12.132 -16.608 1.00 63.16 87 PRO A CA 1
ATOM 691 C C . PRO A 1 87 ? 11.415 -13.195 -16.045 1.00 63.16 87 PRO A C 1
ATOM 693 O O . PRO A 1 87 ? 11.839 -14.260 -15.595 1.00 63.16 87 PRO A O 1
ATOM 696 N N . PHE A 1 88 ? 10.117 -12.891 -16.078 1.00 58.38 88 PHE A N 1
ATOM 697 C CA . PHE A 1 88 ? 9.033 -13.768 -15.636 1.00 58.38 88 PHE A CA 1
ATOM 698 C C . PHE A 1 88 ? 8.341 -14.420 -16.847 1.00 58.38 88 PHE A C 1
ATOM 700 O O . PHE A 1 88 ? 8.257 -13.822 -17.921 1.00 58.38 88 PHE A O 1
ATOM 707 N N . GLY A 1 89 ? 7.833 -15.644 -16.682 1.00 56.06 89 GLY A N 1
ATOM 708 C CA . GLY A 1 89 ? 7.132 -16.386 -17.740 1.00 56.06 89 GLY A CA 1
ATOM 709 C C . GLY A 1 89 ? 8.034 -16.952 -18.851 1.00 56.06 89 GLY A C 1
ATOM 710 O O . GLY A 1 89 ? 9.255 -17.062 -18.704 1.00 56.06 89 GLY A O 1
ATOM 711 N N . GLU A 1 90 ? 7.419 -17.325 -19.979 1.00 49.66 90 GLU A N 1
ATOM 712 C CA . GLU A 1 90 ? 8.055 -18.018 -21.121 1.00 49.66 90 GLU A CA 1
ATOM 713 C C . GLU A 1 90 ? 9.091 -17.176 -21.896 1.00 49.66 90 GLU A C 1
ATOM 715 O O . GLU A 1 90 ? 9.787 -17.688 -22.771 1.00 49.66 90 GLU A O 1
ATOM 720 N N . TYR A 1 91 ? 9.257 -15.893 -21.556 1.00 51.69 91 TYR A N 1
ATOM 721 C CA . TYR A 1 91 ? 10.310 -15.034 -22.115 1.00 51.69 91 TYR A CA 1
ATOM 722 C C . TYR A 1 91 ? 11.699 -15.325 -21.523 1.00 51.69 91 TYR A C 1
ATOM 724 O O . TYR A 1 91 ? 12.718 -14.859 -22.038 1.00 51.69 91 TYR A O 1
ATOM 732 N N . THR A 1 92 ? 11.774 -16.162 -20.482 1.00 50.12 92 THR A N 1
ATOM 733 C CA . THR A 1 92 ? 12.995 -16.918 -20.196 1.00 50.12 92 THR A CA 1
ATOM 734 C C . THR A 1 92 ? 13.100 -18.066 -21.197 1.00 50.12 92 THR A C 1
ATOM 736 O O . THR A 1 92 ? 12.213 -18.907 -21.268 1.00 50.12 92 THR A O 1
ATOM 739 N N . ARG A 1 93 ? 14.211 -18.148 -21.944 1.00 50.03 93 ARG A N 1
ATOM 740 C CA . ARG A 1 93 ? 14.537 -19.187 -22.955 1.00 50.03 93 ARG A CA 1
ATOM 741 C C . ARG A 1 93 ? 14.462 -20.663 -22.481 1.00 50.03 93 ARG A C 1
ATOM 743 O O . ARG A 1 93 ? 15.045 -21.524 -23.133 1.00 50.03 93 ARG A O 1
ATOM 750 N N . ARG A 1 94 ? 13.853 -20.992 -21.335 1.00 47.81 94 ARG A N 1
ATOM 751 C CA . ARG A 1 94 ? 14.066 -22.268 -20.644 1.00 47.81 94 ARG A CA 1
ATOM 752 C C . ARG A 1 94 ? 12.862 -23.008 -20.056 1.00 47.81 94 ARG A C 1
ATOM 754 O O . ARG A 1 94 ? 13.122 -24.069 -19.509 1.00 47.81 94 ARG A O 1
ATOM 761 N N . ASN A 1 95 ? 11.600 -22.576 -20.168 1.00 47.09 95 ASN A N 1
ATOM 762 C CA . ASN A 1 95 ? 10.494 -23.401 -19.637 1.00 47.09 95 ASN A CA 1
ATOM 763 C C . ASN A 1 95 ? 9.185 -23.324 -20.443 1.00 47.09 95 ASN 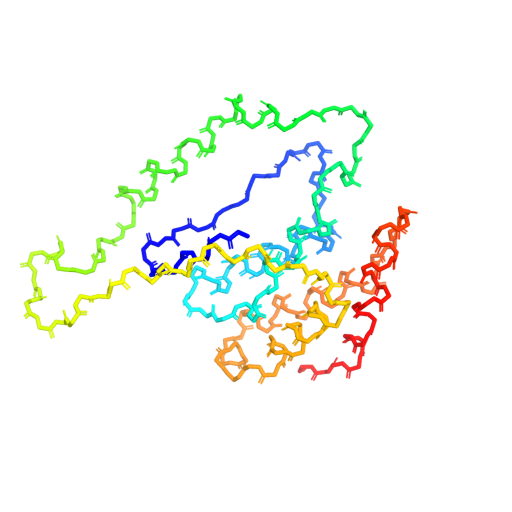A C 1
ATOM 765 O O . ASN A 1 95 ? 8.312 -22.524 -20.137 1.00 47.09 95 ASN A O 1
ATOM 769 N N . LEU A 1 96 ? 9.026 -24.250 -21.395 1.00 51.38 96 LEU A N 1
ATOM 770 C CA . LEU A 1 96 ? 7.814 -24.537 -22.192 1.00 51.38 96 LEU A CA 1
ATOM 771 C C . LEU A 1 96 ? 6.706 -25.292 -21.410 1.00 51.38 96 LEU A C 1
ATOM 773 O O . LEU A 1 96 ? 5.847 -25.928 -22.012 1.00 51.38 96 LEU A O 1
ATOM 777 N N . MET A 1 97 ? 6.763 -25.325 -20.073 1.00 50.31 97 MET A N 1
ATOM 778 C CA . MET A 1 97 ? 5.929 -26.223 -19.249 1.00 50.31 97 MET A CA 1
ATOM 779 C C . MET A 1 97 ? 5.078 -25.536 -18.175 1.00 50.31 97 MET A C 1
ATOM 781 O O . MET A 1 97 ? 4.343 -26.224 -17.469 1.00 50.31 97 MET A O 1
ATOM 785 N N . LYS A 1 98 ? 5.132 -24.207 -18.028 1.00 53.72 98 LYS A N 1
ATOM 786 C CA . LYS A 1 98 ? 4.229 -23.493 -17.112 1.00 53.72 98 LYS A CA 1
ATOM 787 C C . LYS A 1 98 ? 3.147 -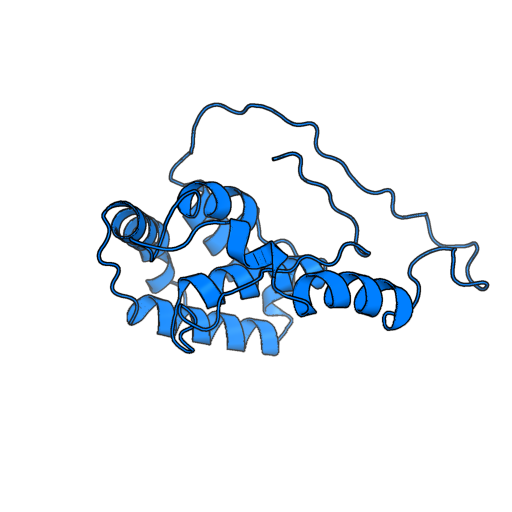22.783 -17.905 1.00 53.72 98 LYS A C 1
ATOM 789 O O . LYS A 1 98 ? 3.454 -22.011 -18.800 1.00 53.72 98 LYS A O 1
ATOM 794 N N . SER A 1 99 ? 1.892 -23.029 -17.530 1.00 54.94 99 SER A N 1
ATOM 795 C CA . SER A 1 99 ? 0.737 -22.279 -18.018 1.00 54.94 99 SER A CA 1
ATOM 796 C C . SER A 1 99 ? 1.013 -20.784 -17.906 1.00 54.94 99 SER A C 1
ATOM 798 O O . SER A 1 99 ? 1.297 -20.295 -16.810 1.00 54.94 99 SER A O 1
ATOM 800 N N . GLN A 1 100 ? 0.942 -20.081 -19.032 1.00 57.59 100 GLN A N 1
ATOM 801 C CA . GLN A 1 100 ? 1.089 -18.637 -19.078 1.00 57.59 100 GLN A CA 1
ATOM 802 C C . GLN A 1 100 ? 0.075 -17.998 -18.128 1.00 57.59 100 GLN A C 1
ATOM 804 O O . GLN A 1 100 ? -1.134 -18.178 -18.281 1.00 57.59 100 GLN A O 1
ATOM 809 N N . GLU A 1 101 ? 0.563 -17.282 -17.118 1.00 66.50 101 GLU A N 1
ATOM 810 C CA . GLU A 1 101 ? -0.313 -16.517 -16.243 1.00 66.50 101 GLU A CA 1
ATOM 811 C C . GLU A 1 101 ? -0.896 -15.366 -17.059 1.00 66.50 101 GLU A C 1
ATOM 813 O O . GLU A 1 101 ? -0.213 -14.415 -17.433 1.00 66.50 101 GLU A O 1
ATOM 818 N N . VAL A 1 102 ? -2.167 -15.497 -17.427 1.00 75.44 102 VAL A N 1
ATOM 819 C CA . VAL A 1 102 ? -2.870 -14.471 -18.191 1.00 75.44 102 VAL A CA 1
ATOM 820 C C . VAL A 1 102 ? -3.198 -13.331 -17.242 1.00 75.44 102 VAL A C 1
ATOM 822 O O . VAL A 1 102 ? -3.796 -13.546 -16.187 1.00 75.44 102 VAL A O 1
ATOM 825 N N . ALA A 1 103 ? -2.823 -12.110 -17.622 1.00 80.31 103 ALA A N 1
ATOM 826 C CA . ALA A 1 103 ? -3.200 -10.925 -16.872 1.00 80.31 103 ALA A CA 1
ATOM 827 C C . ALA A 1 103 ? -4.728 -10.866 -16.732 1.00 80.31 103 ALA A C 1
ATOM 829 O O . ALA A 1 103 ? -5.460 -10.804 -17.722 1.00 80.31 103 ALA A O 1
ATOM 830 N N . THR A 1 104 ? -5.217 -10.888 -15.496 1.00 83.06 104 THR A N 1
ATOM 831 C CA . THR A 1 104 ? -6.650 -10.809 -15.226 1.00 83.06 104 THR A CA 1
ATOM 832 C C . THR A 1 104 ? -7.044 -9.344 -15.160 1.00 83.06 104 THR A C 1
ATOM 834 O O . THR A 1 104 ? -6.548 -8.601 -14.306 1.00 83.06 104 THR A O 1
ATOM 837 N N . ILE A 1 105 ? -7.932 -8.932 -16.061 1.00 83.06 105 ILE A N 1
ATOM 838 C CA . ILE A 1 105 ? -8.510 -7.591 -16.083 1.00 83.06 105 ILE A CA 1
ATOM 839 C C . ILE A 1 105 ? -9.933 -7.695 -15.562 1.00 83.06 105 ILE A C 1
ATOM 841 O O . ILE A 1 105 ? -10.801 -8.277 -16.213 1.00 83.06 105 ILE A O 1
ATOM 845 N N . GLU A 1 106 ? -10.192 -7.101 -14.402 1.00 78.12 106 GLU A N 1
ATOM 846 C CA . GLU A 1 106 ? -11.566 -6.902 -13.968 1.00 78.12 106 GLU A CA 1
ATOM 847 C C . GLU A 1 106 ? -12.179 -5.743 -14.764 1.00 78.12 106 GLU A C 1
ATOM 849 O O . GLU A 1 106 ? -11.642 -4.625 -14.729 1.00 78.12 106 GLU A O 1
ATOM 854 N N . PRO A 1 107 ? -13.296 -5.969 -15.486 1.00 77.75 107 PRO A N 1
ATOM 855 C CA . PRO A 1 107 ? -13.940 -4.908 -16.238 1.00 77.75 107 PRO A CA 1
ATOM 856 C C . PRO A 1 107 ? -14.343 -3.790 -15.284 1.00 77.75 107 PRO A C 1
ATOM 858 O O . PRO A 1 107 ? -14.840 -4.044 -14.182 1.00 77.75 107 PRO A O 1
ATOM 861 N N . PHE A 1 108 ? -14.139 -2.545 -15.716 1.00 73.06 108 PHE A N 1
ATOM 862 C CA . PHE A 1 108 ? -14.578 -1.394 -14.944 1.00 73.06 108 PHE A CA 1
ATOM 863 C C . PHE A 1 108 ? -16.089 -1.487 -14.727 1.00 73.06 108 PHE A C 1
ATOM 865 O O . PHE A 1 108 ? -16.887 -1.328 -15.648 1.00 73.06 108 PHE A O 1
ATOM 872 N N . LYS A 1 109 ? -16.477 -1.752 -13.483 1.00 70.19 109 LYS A N 1
ATOM 873 C CA . LYS A 1 109 ? -17.851 -1.605 -13.031 1.00 70.19 109 LYS A CA 1
ATOM 874 C C . LYS A 1 109 ? -17.905 -0.283 -12.294 1.00 70.19 109 LYS A C 1
ATOM 876 O O . LYS A 1 109 ? -17.270 -0.144 -11.250 1.00 70.19 109 LYS A O 1
ATOM 881 N N . ALA A 1 110 ? -18.664 0.669 -12.827 1.00 63.56 110 ALA A N 1
ATOM 882 C CA . ALA A 1 110 ? -19.063 1.863 -12.095 1.00 63.56 110 ALA A CA 1
ATOM 883 C C . ALA A 1 110 ? -19.990 1.436 -10.943 1.00 63.56 110 ALA A C 1
ATOM 885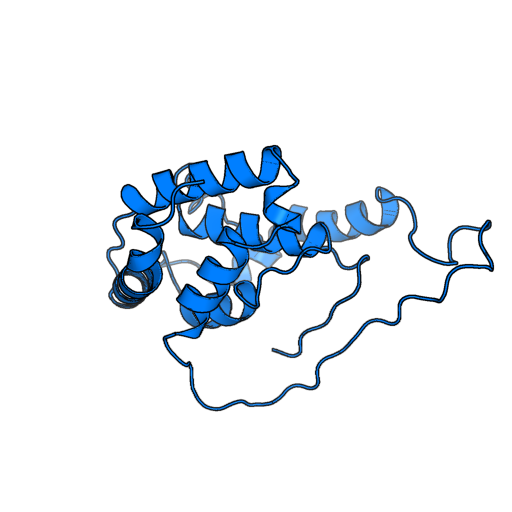 O O . ALA A 1 110 ? -21.207 1.576 -11.018 1.00 63.56 110 ALA A O 1
ATOM 886 N N . LYS A 1 111 ? -19.439 0.800 -9.904 1.00 59.66 111 LYS A N 1
ATOM 887 C CA . LYS A 1 111 ? -20.206 0.480 -8.707 1.00 59.66 111 LYS A CA 1
ATOM 888 C C . LYS A 1 111 ? -20.440 1.785 -7.959 1.00 59.66 111 LYS A C 1
ATOM 890 O O . LYS A 1 111 ? -19.515 2.391 -7.432 1.00 59.66 111 LYS A O 1
ATOM 895 N N . GLN A 1 112 ? -21.702 2.199 -7.961 1.00 62.25 112 GLN A N 1
ATOM 896 C CA . GLN A 1 112 ? -22.267 3.120 -6.988 1.00 62.25 112 GLN A CA 1
ATOM 897 C C . GLN A 1 112 ? -22.060 2.537 -5.578 1.00 62.25 112 GLN A C 1
ATOM 899 O O . GLN A 1 112 ? -22.246 1.336 -5.384 1.00 62.25 112 GLN A O 1
ATOM 904 N N . SER A 1 113 ? -21.744 3.410 -4.616 1.00 57.69 113 SER A N 1
ATOM 905 C CA . SER A 1 113 ? -21.617 3.168 -3.167 1.00 57.69 113 SER A CA 1
ATOM 906 C C . SER A 1 113 ? -20.232 2.763 -2.632 1.00 57.69 113 SER A C 1
ATOM 908 O O . SER A 1 113 ? -19.783 1.619 -2.738 1.00 57.69 113 SER A O 1
ATOM 910 N N . SER A 1 114 ? -19.625 3.739 -1.947 1.00 66.25 114 SER A N 1
ATOM 911 C CA . SER A 1 114 ? -18.521 3.605 -0.996 1.00 66.25 114 SER A CA 1
ATOM 912 C C . SER A 1 114 ? -19.064 2.961 0.284 1.00 66.25 114 SER A C 1
ATOM 914 O O . SER A 1 114 ? -19.489 3.645 1.216 1.00 66.25 114 SER A O 1
ATOM 916 N N . ASN A 1 115 ? -19.163 1.627 0.306 1.00 80.94 115 ASN A N 1
ATOM 917 C CA . ASN A 1 115 ? -19.576 0.930 1.521 1.00 80.94 115 ASN A CA 1
ATOM 918 C C . ASN A 1 115 ? -18.519 1.200 2.613 1.00 80.94 115 ASN A C 1
ATOM 920 O O . ASN A 1 115 ? -17.359 0.806 2.442 1.00 80.94 115 ASN A O 1
ATOM 924 N N . PRO A 1 116 ? -18.889 1.832 3.742 1.00 81.38 116 PRO A N 1
ATOM 925 C CA . PRO A 1 116 ? -17.937 2.220 4.780 1.00 81.38 116 PRO A CA 1
ATOM 926 C C . PRO A 1 116 ? -17.242 1.024 5.443 1.00 81.38 116 PRO A C 1
ATOM 928 O O . PRO A 1 116 ? -16.206 1.206 6.078 1.00 81.38 116 PRO A O 1
ATOM 931 N N . TYR A 1 117 ? -17.780 -0.188 5.281 1.00 87.00 117 TYR A N 1
ATOM 932 C CA . TYR A 1 117 ? -17.242 -1.405 5.878 1.00 87.00 117 TYR A CA 1
ATOM 933 C C . TYR A 1 117 ? -16.122 -2.062 5.067 1.00 87.00 117 TYR A C 1
ATOM 935 O O . TYR A 1 117 ? -15.467 -2.963 5.585 1.00 87.00 117 TYR A O 1
ATOM 943 N N . TYR A 1 118 ? -15.859 -1.631 3.828 1.00 90.19 118 TYR A N 1
ATOM 944 C CA . TYR A 1 118 ? -14.854 -2.297 2.997 1.00 90.19 118 TYR A CA 1
ATOM 945 C C . TYR A 1 118 ? -13.430 -2.159 3.535 1.00 90.19 118 TYR A C 1
ATOM 947 O O . TYR A 1 118 ? -12.701 -3.144 3.565 1.00 90.19 118 TYR A O 1
ATOM 955 N N . ILE A 1 119 ? -13.041 -0.973 4.008 1.00 92.00 119 ILE A N 1
ATOM 956 C CA . ILE A 1 119 ? -11.705 -0.751 4.581 1.00 92.00 119 ILE A CA 1
ATOM 957 C C . ILE A 1 119 ? -11.480 -1.609 5.839 1.00 92.00 119 ILE A C 1
ATOM 959 O O . ILE A 1 119 ? -10.509 -2.367 5.861 1.00 92.00 119 ILE A O 1
ATOM 963 N N . PRO A 1 120 ? -12.353 -1.566 6.869 1.00 92.31 120 PRO A N 1
ATOM 964 C CA . PRO A 1 120 ? -12.181 -2.434 8.032 1.00 92.31 120 PRO A CA 1
ATOM 965 C C . PRO A 1 120 ? -12.247 -3.925 7.684 1.00 92.31 120 PRO A C 1
ATOM 967 O O . PRO A 1 120 ? -11.523 -4.719 8.282 1.00 92.31 120 PRO A O 1
ATOM 970 N N . TRP A 1 121 ? -13.064 -4.322 6.703 1.00 92.50 121 TRP A N 1
ATOM 971 C CA . TRP A 1 121 ? -13.112 -5.710 6.243 1.00 92.50 121 TRP A CA 1
ATOM 972 C C . TRP A 1 121 ? -11.806 -6.144 5.568 1.00 92.50 121 TRP A C 1
ATOM 974 O O . TRP A 1 121 ? -11.284 -7.207 5.900 1.00 92.50 121 TRP A O 1
ATOM 984 N N . ALA A 1 122 ? -11.242 -5.306 4.695 1.00 94.12 122 ALA A N 1
ATOM 985 C CA . ALA A 1 122 ? -9.958 -5.562 4.050 1.00 94.12 122 ALA A CA 1
ATOM 986 C C . ALA A 1 122 ? -8.834 -5.687 5.087 1.00 94.12 122 ALA A C 1
ATOM 988 O O . ALA A 1 122 ? -8.072 -6.650 5.065 1.00 94.12 122 ALA A O 1
ATOM 989 N N . MET A 1 123 ? -8.787 -4.771 6.060 1.00 94.69 123 MET A N 1
ATOM 990 C CA . MET A 1 123 ? -7.799 -4.826 7.136 1.00 94.69 123 MET A CA 1
ATOM 991 C C . MET A 1 123 ? -7.960 -6.061 8.023 1.00 94.69 123 MET A C 1
ATOM 993 O O . MET A 1 123 ? -6.968 -6.713 8.332 1.00 94.69 123 MET A O 1
ATOM 997 N N . ARG A 1 124 ? -9.192 -6.451 8.378 1.00 93.75 124 ARG A N 1
ATOM 998 C CA . ARG A 1 124 ? -9.440 -7.730 9.062 1.00 93.75 124 ARG A CA 1
ATOM 999 C C . ARG A 1 124 ? -8.914 -8.907 8.240 1.00 93.75 124 ARG A C 1
ATOM 1001 O O . ARG A 1 124 ? -8.314 -9.812 8.815 1.00 93.75 124 ARG A O 1
ATOM 1008 N N . GLY A 1 125 ? -9.157 -8.904 6.928 1.00 95.06 125 GLY A N 1
ATOM 1009 C CA . GLY A 1 125 ? -8.643 -9.909 5.998 1.00 95.06 125 GLY A CA 1
ATOM 1010 C C . GLY A 1 125 ? -7.126 -10.015 6.090 1.00 95.06 125 GLY A C 1
ATOM 1011 O O . GLY A 1 125 ? -6.617 -11.079 6.414 1.00 95.06 125 GLY A O 1
ATOM 1012 N N . ILE A 1 126 ? -6.426 -8.887 5.957 1.00 95.75 126 ILE A N 1
ATOM 1013 C CA . ILE A 1 126 ? -4.965 -8.799 6.088 1.00 95.75 126 ILE A CA 1
ATOM 1014 C C . ILE A 1 126 ? -4.474 -9.364 7.430 1.00 95.75 126 ILE A C 1
ATOM 1016 O O . ILE A 1 126 ? -3.545 -10.165 7.460 1.00 95.75 126 ILE A O 1
ATOM 1020 N N . CYS A 1 127 ? -5.114 -8.984 8.539 1.00 94.19 127 CYS A N 1
ATOM 1021 C CA . CYS A 1 127 ? -4.701 -9.393 9.887 1.00 94.19 127 CYS A CA 1
ATOM 1022 C C . CYS A 1 127 ? -4.961 -10.875 10.189 1.00 94.19 127 CYS A C 1
ATOM 1024 O O . CYS A 1 127 ? -4.449 -11.388 11.179 1.00 94.19 127 CYS A O 1
ATOM 1026 N N . SER A 1 128 ? -5.784 -11.552 9.386 1.00 94.19 128 SER A N 1
ATOM 1027 C CA . SER A 1 128 ? -6.145 -12.963 9.578 1.00 94.19 128 SER A CA 1
ATOM 1028 C C . SER A 1 128 ? -5.675 -13.872 8.443 1.00 94.19 128 SER A C 1
ATOM 1030 O O . SER A 1 128 ? -5.934 -15.073 8.487 1.00 94.19 128 SER A O 1
ATOM 1032 N N . ASP A 1 129 ? -4.985 -13.324 7.441 1.00 95.88 129 ASP A N 1
ATOM 1033 C CA . ASP A 1 129 ? -4.539 -14.054 6.260 1.00 95.88 129 ASP A CA 1
ATOM 1034 C C . ASP A 1 129 ? -3.335 -14.954 6.594 1.00 95.88 129 ASP A C 1
ATOM 1036 O O . ASP A 1 129 ? -2.245 -14.441 6.872 1.00 95.88 129 ASP A O 1
ATOM 1040 N N . PRO A 1 130 ? -3.470 -16.293 6.532 1.00 95.75 130 PRO A N 1
ATOM 1041 C CA . PRO A 1 130 ? -2.380 -17.201 6.876 1.00 95.75 130 PRO A CA 1
ATOM 1042 C C . PRO A 1 130 ? -1.151 -17.040 5.980 1.00 95.75 130 PRO A C 1
ATOM 1044 O O . PRO A 1 130 ? -0.037 -17.286 6.432 1.00 95.75 130 PRO A O 1
ATOM 1047 N N . SER A 1 131 ? -1.322 -16.627 4.720 1.00 95.31 131 SER A N 1
ATOM 1048 C CA . SER A 1 131 ? -0.203 -16.410 3.803 1.00 95.31 131 SER A CA 1
ATOM 1049 C C . SER A 1 131 ? 0.595 -15.164 4.180 1.00 95.31 131 SER A C 1
ATOM 1051 O O . SER A 1 131 ? 1.819 -15.175 4.073 1.00 95.31 131 SER A O 1
ATOM 1053 N N . ILE A 1 132 ? -0.059 -14.118 4.693 1.00 95.44 132 ILE A N 1
ATOM 1054 C CA . ILE A 1 132 ? 0.623 -12.932 5.238 1.00 95.44 132 ILE A CA 1
ATOM 1055 C C . ILE A 1 132 ? 1.291 -13.290 6.569 1.00 95.44 132 ILE A C 1
ATOM 1057 O O . ILE A 1 132 ? 2.484 -13.049 6.753 1.00 95.44 132 ILE A O 1
ATOM 1061 N N . LEU A 1 133 ? 0.554 -13.956 7.462 1.00 94.69 133 LEU A N 1
ATOM 1062 C CA . LEU A 1 133 ? 1.037 -14.403 8.771 1.00 94.69 133 LEU A CA 1
ATOM 1063 C C . LEU A 1 133 ? 2.052 -15.559 8.698 1.00 94.69 133 LEU A C 1
ATOM 1065 O O . LEU A 1 133 ? 2.564 -15.994 9.723 1.00 94.69 133 LEU A O 1
ATOM 1069 N N . ALA A 1 134 ? 2.389 -16.070 7.521 1.00 95.38 134 ALA A N 1
ATOM 1070 C CA . ALA A 1 134 ? 3.520 -16.980 7.360 1.00 95.38 134 ALA A CA 1
ATOM 1071 C C . ALA A 1 134 ? 4.866 -16.234 7.259 1.00 95.38 134 ALA A C 1
ATOM 1073 O O . ALA A 1 134 ? 5.911 -16.849 7.448 1.00 95.38 134 ALA A O 1
ATOM 1074 N N . HIS A 1 135 ? 4.857 -14.923 6.985 1.00 95.00 135 HIS A N 1
ATOM 1075 C CA . HIS A 1 135 ? 6.061 -14.122 6.762 1.00 95.00 135 HIS A CA 1
ATOM 1076 C C . HIS A 1 135 ? 6.372 -13.245 7.980 1.00 95.00 135 HIS A C 1
ATOM 1078 O O . HIS A 1 135 ? 5.652 -12.288 8.269 1.00 95.00 135 HIS A O 1
ATOM 1084 N N . ASP A 1 136 ? 7.476 -13.520 8.675 1.00 95.56 136 ASP A N 1
ATOM 1085 C CA . ASP A 1 136 ? 7.842 -12.777 9.891 1.00 95.56 136 ASP A CA 1
ATOM 1086 C C . ASP A 1 136 ? 8.145 -11.293 9.628 1.00 95.56 136 ASP A C 1
ATOM 1088 O O . ASP A 1 136 ? 7.807 -10.432 10.444 1.00 95.56 136 ASP A O 1
ATOM 1092 N N . GLU A 1 137 ? 8.698 -10.963 8.457 1.00 96.44 137 GLU A N 1
ATOM 1093 C CA . GLU A 1 137 ? 8.899 -9.570 8.042 1.00 96.44 137 GLU A CA 1
ATOM 1094 C C . GLU A 1 137 ? 7.570 -8.813 7.910 1.00 96.44 137 GLU A C 1
ATOM 1096 O O . GLU A 1 137 ? 7.442 -7.704 8.427 1.00 96.44 137 GLU A O 1
ATOM 1101 N N . LEU A 1 138 ? 6.561 -9.423 7.274 1.00 96.75 138 LEU A N 1
ATOM 1102 C CA . LEU A 1 138 ? 5.252 -8.793 7.080 1.00 96.75 138 LEU A CA 1
ATOM 1103 C C . LEU A 1 138 ? 4.503 -8.640 8.404 1.00 96.75 138 LEU A C 1
ATOM 1105 O O . LEU A 1 138 ? 3.860 -7.616 8.613 1.00 96.75 138 LEU A O 1
ATOM 1109 N N . LYS A 1 139 ? 4.622 -9.603 9.328 1.00 95.00 139 LYS A N 1
ATOM 1110 C CA . LYS A 1 139 ? 4.094 -9.446 10.695 1.00 95.00 139 LYS A CA 1
ATOM 1111 C C . LYS A 1 139 ? 4.741 -8.275 11.419 1.00 95.00 139 LYS A C 1
ATOM 1113 O O . LYS A 1 139 ? 4.059 -7.518 12.099 1.00 95.00 139 LYS A O 1
ATOM 1118 N N . THR A 1 140 ? 6.061 -8.142 11.306 1.00 95.56 140 THR A N 1
ATOM 1119 C CA . THR A 1 140 ? 6.816 -7.073 11.974 1.00 95.56 140 THR A CA 1
ATOM 1120 C C . THR A 1 140 ? 6.415 -5.702 11.436 1.00 95.56 140 THR A C 1
ATOM 1122 O O . THR A 1 140 ? 6.203 -4.761 12.206 1.00 95.56 140 THR A O 1
ATOM 1125 N N . GLU A 1 141 ? 6.251 -5.598 10.119 1.00 95.81 141 GLU A N 1
ATOM 1126 C CA . GLU A 1 141 ? 5.761 -4.391 9.458 1.00 95.81 141 GLU A CA 1
ATOM 1127 C C . GLU A 1 141 ? 4.308 -4.087 9.855 1.00 95.81 141 GLU A C 1
ATOM 1129 O O . GLU A 1 141 ? 4.002 -2.958 10.231 1.00 95.81 141 GLU A O 1
ATOM 1134 N N . LEU A 1 142 ? 3.434 -5.098 9.899 1.00 95.50 142 LEU A N 1
ATOM 1135 C CA . LEU A 1 142 ? 2.041 -4.947 10.331 1.00 95.50 142 LEU A CA 1
ATOM 1136 C C . LEU A 1 142 ? 1.929 -4.509 11.805 1.00 95.50 142 LEU A C 1
ATOM 1138 O O . LEU A 1 142 ? 1.143 -3.623 12.132 1.00 95.50 142 LEU A O 1
ATOM 1142 N N . ASN A 1 143 ? 2.771 -5.050 12.688 1.00 94.25 143 ASN A N 1
ATOM 1143 C CA . ASN A 1 143 ? 2.880 -4.604 14.080 1.00 94.25 143 ASN A CA 1
ATOM 1144 C C . ASN A 1 143 ? 3.367 -3.152 14.189 1.00 94.25 143 ASN A C 1
ATOM 1146 O O . ASN A 1 143 ? 2.857 -2.382 15.005 1.00 94.25 143 ASN A O 1
ATOM 1150 N N . SER A 1 144 ? 4.339 -2.756 13.364 1.00 94.75 144 SER A N 1
ATOM 1151 C CA . SER A 1 144 ? 4.790 -1.360 13.286 1.00 94.75 144 SER A CA 1
ATOM 1152 C C . SER A 1 144 ? 3.656 -0.441 12.830 1.00 94.75 144 SER A C 1
ATOM 1154 O O . SER A 1 144 ? 3.437 0.613 13.423 1.00 94.75 144 SER A O 1
ATOM 1156 N N . LEU A 1 145 ? 2.868 -0.881 11.850 1.00 95.69 145 LEU A N 1
ATOM 1157 C CA . LEU A 1 145 ? 1.708 -0.161 11.337 1.00 95.69 145 LEU A CA 1
ATOM 1158 C C . LEU A 1 145 ? 0.624 0.040 12.406 1.00 95.69 145 LEU A C 1
ATOM 1160 O O . LEU A 1 145 ? 0.037 1.119 12.469 1.00 95.69 145 LEU A O 1
ATOM 1164 N N . PHE A 1 146 ? 0.399 -0.930 13.298 1.00 94.81 146 PHE A N 1
ATOM 1165 C CA . PHE A 1 146 ? -0.498 -0.742 14.446 1.00 94.81 146 PHE A CA 1
ATOM 1166 C C . PHE A 1 146 ? 0.012 0.311 15.430 1.00 94.81 146 PHE A C 1
ATOM 1168 O O . PHE A 1 146 ? -0.764 1.161 15.861 1.00 94.81 146 PHE A O 1
ATOM 1175 N N . ARG A 1 147 ? 1.315 0.330 15.729 1.00 94.00 147 ARG A N 1
ATOM 1176 C CA . ARG A 1 147 ? 1.903 1.377 16.585 1.00 94.00 147 ARG A CA 1
ATOM 1177 C C . ARG A 1 147 ? 1.749 2.763 15.961 1.00 94.00 147 ARG A C 1
ATOM 1179 O O . ARG A 1 147 ? 1.355 3.708 16.640 1.00 94.00 147 ARG A O 1
ATOM 1186 N N . LEU A 1 148 ? 2.010 2.881 14.658 1.00 95.38 148 LEU A N 1
ATOM 1187 C CA . LEU A 1 148 ? 1.791 4.125 13.918 1.00 95.38 148 LEU A CA 1
ATOM 1188 C C . LEU A 1 148 ? 0.315 4.540 13.956 1.00 95.38 148 LEU A C 1
ATOM 1190 O O . LEU A 1 148 ? 0.021 5.710 14.182 1.00 95.38 148 LEU A O 1
ATOM 1194 N N . PHE A 1 149 ? -0.618 3.595 13.805 1.00 95.00 149 PHE A N 1
ATOM 1195 C CA . PHE A 1 149 ? -2.056 3.863 13.882 1.00 95.00 149 PHE A CA 1
ATOM 1196 C C . PHE A 1 149 ? -2.490 4.425 15.242 1.00 95.00 149 PHE A C 1
ATOM 1198 O O . PHE A 1 149 ? -3.298 5.356 15.301 1.00 95.00 149 PHE A O 1
ATOM 1205 N N . GLU A 1 150 ? -1.959 3.877 16.337 1.00 93.31 150 GLU A N 1
ATOM 1206 C CA . GLU A 1 150 ? -2.261 4.349 17.692 1.00 93.31 150 GLU A CA 1
ATOM 1207 C C . GLU A 1 150 ? -1.826 5.803 17.896 1.00 93.31 150 GLU A C 1
ATOM 1209 O O . GLU A 1 150 ? -2.597 6.611 18.427 1.00 93.31 150 GLU A O 1
ATOM 1214 N N . MET A 1 151 ? -0.629 6.149 17.414 1.00 93.50 151 MET A N 1
ATOM 1215 C CA . MET A 1 151 ? -0.067 7.501 17.503 1.00 93.50 151 MET A CA 1
ATOM 1216 C C . MET A 1 151 ? -0.682 8.479 16.493 1.00 93.50 151 MET A C 1
ATOM 1218 O O . MET A 1 151 ? -0.674 9.692 16.709 1.00 93.50 151 MET A O 1
ATOM 1222 N N . TRP A 1 152 ? -1.234 7.976 15.388 1.00 94.69 152 TRP A N 1
ATOM 1223 C CA . TRP A 1 152 ? -1.720 8.799 14.287 1.00 94.69 152 TRP A CA 1
ATOM 1224 C C . TRP A 1 152 ? -2.924 9.647 14.689 1.00 94.69 152 TRP A C 1
ATOM 1226 O O . TRP A 1 152 ? -3.995 9.120 14.978 1.00 94.69 152 TRP A O 1
ATOM 1236 N N . ASN A 1 153 ? -2.801 10.973 14.663 1.00 92.25 153 ASN A N 1
ATOM 1237 C CA . ASN A 1 153 ? -3.879 11.887 15.046 1.00 92.25 153 ASN A CA 1
ATOM 1238 C C . ASN A 1 153 ? -4.283 12.815 13.884 1.00 92.25 153 ASN A C 1
ATOM 1240 O O . ASN A 1 153 ? -3.773 13.932 13.783 1.00 92.25 153 ASN A O 1
ATOM 1244 N N . PRO A 1 154 ? -5.182 12.374 12.985 1.00 91.38 154 PRO A N 1
ATOM 1245 C CA . PRO A 1 154 ? -5.544 13.152 11.810 1.00 91.38 154 PRO A CA 1
ATOM 1246 C C . PRO A 1 154 ? -6.352 14.407 12.153 1.00 91.38 154 PRO A C 1
ATOM 1248 O O . PRO A 1 154 ? -7.237 14.398 13.011 1.00 91.38 154 PRO A O 1
ATOM 1251 N N . THR A 1 155 ? -6.102 15.488 11.416 1.00 87.50 155 THR A N 1
ATOM 1252 C CA . THR A 1 155 ? -6.771 16.782 11.612 1.00 87.50 155 THR A CA 1
ATOM 1253 C C . THR A 1 155 ? -8.025 16.937 10.750 1.00 87.50 155 THR A C 1
ATOM 1255 O O . THR A 1 155 ? -9.043 17.443 11.238 1.00 87.50 155 THR A O 1
ATOM 1258 N N . SER A 1 156 ? -7.989 16.463 9.501 1.00 88.62 156 SER A N 1
ATOM 1259 C CA . SER A 1 156 ? -9.088 16.611 8.542 1.00 88.62 156 SER A CA 1
ATOM 1260 C C . SER A 1 156 ? -10.265 15.675 8.844 1.00 88.62 156 SER A C 1
ATOM 1262 O O . SER A 1 156 ? -10.088 14.559 9.333 1.00 88.62 156 SER A O 1
ATOM 1264 N N . SER A 1 157 ? -11.487 16.120 8.527 1.00 89.00 157 SER A N 1
ATOM 1265 C CA . SER A 1 157 ? -12.711 15.329 8.745 1.00 89.00 157 SER A CA 1
ATOM 1266 C C . SER A 1 157 ? -12.649 13.968 8.037 1.00 89.00 157 SER A C 1
ATOM 1268 O O . SER A 1 157 ? -12.910 12.934 8.647 1.00 89.00 157 SER A O 1
ATOM 1270 N N . LYS A 1 158 ? -12.180 13.963 6.781 1.00 88.50 158 LYS A N 1
ATOM 1271 C CA . LYS A 1 158 ? -12.017 12.758 5.952 1.00 88.50 158 LYS A CA 1
ATOM 1272 C C . LYS A 1 158 ? -11.106 11.718 6.614 1.00 88.50 158 LYS A C 1
ATOM 1274 O O . LYS A 1 158 ? -11.429 10.535 6.652 1.00 88.50 158 LYS A O 1
ATOM 1279 N N . LEU A 1 159 ? -9.974 12.158 7.165 1.00 91.06 159 LEU A N 1
ATOM 1280 C CA . LEU A 1 159 ? -9.013 11.261 7.804 1.00 91.06 159 LEU A CA 1
ATOM 1281 C C . LEU A 1 159 ? -9.444 10.835 9.212 1.00 91.06 159 LEU A C 1
ATOM 1283 O O . LEU A 1 159 ? -9.162 9.711 9.617 1.00 91.06 159 LEU A O 1
ATOM 1287 N N . LYS A 1 160 ? -10.177 11.683 9.941 1.00 93.06 160 LYS A N 1
ATOM 1288 C CA . LYS A 1 160 ? -10.831 11.290 11.200 1.00 93.06 160 LYS A CA 1
ATOM 1289 C C . LYS A 1 160 ? -11.865 10.191 10.970 1.00 93.06 160 LYS A C 1
ATOM 1291 O O . LYS A 1 160 ? -11.900 9.228 11.730 1.00 93.06 160 LYS A O 1
ATOM 1296 N N . GLU A 1 161 ? -12.654 10.295 9.903 1.00 91.62 161 GLU A N 1
ATOM 1297 C CA . GLU A 1 161 ? -13.598 9.247 9.505 1.00 91.62 161 GLU A CA 1
ATOM 1298 C C . GLU A 1 161 ? -12.869 7.943 9.146 1.00 91.62 161 GLU A C 1
ATOM 1300 O O . GLU A 1 161 ? -13.281 6.865 9.573 1.00 91.62 161 GLU A O 1
ATOM 1305 N N . LEU A 1 162 ? -11.749 8.028 8.418 1.00 92.56 162 LEU A N 1
ATOM 1306 C CA . LEU A 1 162 ? -10.908 6.864 8.135 1.00 92.56 162 LEU A CA 1
ATOM 1307 C C . LEU A 1 162 ? -10.362 6.229 9.419 1.00 92.56 162 LEU A C 1
ATOM 1309 O O . LEU A 1 162 ? -10.469 5.016 9.585 1.00 92.56 162 LEU A O 1
ATOM 1313 N N . LYS A 1 163 ? -9.824 7.034 10.342 1.00 94.31 163 LYS A N 1
ATOM 1314 C CA . LYS A 1 163 ? -9.342 6.543 11.638 1.00 94.31 163 LYS A CA 1
ATOM 1315 C C . LYS A 1 163 ? -10.455 5.840 12.411 1.00 94.31 163 LYS A C 1
ATOM 1317 O O . LYS A 1 163 ? -10.223 4.760 12.936 1.00 94.31 163 LYS A O 1
ATOM 1322 N N . PHE A 1 164 ? -11.665 6.398 12.419 1.00 93.00 164 PHE A N 1
ATOM 1323 C CA . PHE A 1 164 ? -12.824 5.762 13.044 1.00 93.00 164 PHE A CA 1
ATOM 1324 C C . PHE A 1 164 ? -13.169 4.412 12.397 1.00 93.00 164 PHE A C 1
ATOM 1326 O O . PHE A 1 164 ? -13.376 3.428 13.101 1.00 93.00 164 PHE A O 1
ATOM 1333 N N . LYS A 1 165 ? -13.169 4.325 11.060 1.00 91.38 165 LYS A N 1
ATOM 1334 C CA . LYS A 1 165 ? -13.397 3.058 10.338 1.00 91.38 165 LYS A CA 1
ATOM 1335 C C . LYS A 1 165 ? -12.338 2.002 10.658 1.00 91.38 165 LYS A C 1
ATOM 1337 O O . LYS A 1 165 ? -12.648 0.817 10.658 1.00 91.38 165 LYS A O 1
ATOM 1342 N N . LEU A 1 166 ? -11.105 2.429 10.909 1.00 92.38 166 LEU A N 1
ATOM 1343 C CA . LEU A 1 166 ? -9.971 1.569 11.239 1.00 92.38 166 LEU A CA 1
ATOM 1344 C C . LEU A 1 166 ? -9.850 1.262 12.739 1.00 92.38 166 LEU A C 1
ATOM 1346 O O . LEU A 1 166 ? -9.073 0.389 13.103 1.00 92.38 166 LEU A O 1
ATOM 1350 N N . ASP A 1 167 ? -10.623 1.916 13.609 1.00 89.31 167 ASP A N 1
ATOM 1351 C CA . ASP A 1 167 ? -10.544 1.747 15.066 1.00 89.31 167 ASP A CA 1
ATOM 1352 C C . ASP A 1 167 ? -10.671 0.288 15.554 1.00 89.31 167 ASP A C 1
ATOM 1354 O O . ASP A 1 167 ? -9.922 -0.085 16.462 1.00 89.31 167 ASP A O 1
ATOM 1358 N N . PRO A 1 168 ? -11.488 -0.591 14.920 1.00 85.62 168 PRO A N 1
ATOM 1359 C CA . PRO A 1 168 ? -11.516 -2.015 15.255 1.00 85.62 168 PRO A CA 1
ATOM 1360 C C . PRO A 1 168 ? -10.150 -2.713 15.181 1.00 85.62 168 PRO A C 1
ATOM 1362 O O . PRO A 1 168 ? -9.981 -3.764 15.801 1.00 85.62 168 PRO A O 1
ATOM 1365 N N . LEU A 1 169 ? -9.161 -2.146 14.477 1.00 80.25 169 LEU A N 1
ATOM 1366 C CA . LEU A 1 169 ? -7.810 -2.701 14.410 1.00 80.25 169 LEU A CA 1
ATOM 1367 C C . LEU A 1 169 ? -7.107 -2.780 15.764 1.00 80.25 169 LEU A C 1
ATOM 1369 O O . LEU A 1 169 ? -6.300 -3.679 15.966 1.00 80.25 169 LEU A O 1
ATOM 1373 N N . LYS A 1 170 ? -7.469 -1.916 16.718 1.00 81.38 170 LYS A N 1
ATOM 1374 C CA . LYS A 1 170 ? -6.921 -1.945 18.085 1.00 81.38 170 LYS A CA 1
ATOM 1375 C C . LYS A 1 170 ? -7.212 -3.246 18.832 1.00 81.38 170 LYS A C 1
ATOM 1377 O O . LYS A 1 170 ? -6.576 -3.531 19.837 1.00 81.38 170 LYS A O 1
ATOM 1382 N N . SER A 1 171 ? -8.206 -4.010 18.379 1.00 80.00 171 SER A N 1
ATOM 1383 C CA . SER A 1 171 ? -8.568 -5.291 18.989 1.00 80.00 171 SER A CA 1
ATOM 1384 C C . SER A 1 171 ? -7.726 -6.469 18.495 1.00 80.00 171 SER A C 1
ATOM 1386 O O . SER A 1 171 ? -7.810 -7.549 19.077 1.00 80.00 171 SER A O 1
ATOM 1388 N N . PHE A 1 172 ? -6.928 -6.292 17.437 1.00 77.12 172 PHE A N 1
ATOM 1389 C CA . PHE A 1 172 ? -6.083 -7.362 16.919 1.00 77.12 172 PHE A CA 1
ATOM 1390 C C . PHE A 1 172 ? -4.794 -7.458 17.727 1.00 77.12 172 PHE A C 1
ATOM 1392 O O . PHE A 1 172 ? -4.148 -6.461 18.040 1.00 77.12 172 PHE A O 1
ATOM 1399 N N . THR A 1 173 ? -4.412 -8.688 18.044 1.00 67.62 173 THR A N 1
ATOM 1400 C CA . THR A 1 173 ? -3.123 -9.019 18.649 1.00 67.62 173 THR A CA 1
ATOM 1401 C C . THR A 1 173 ? -2.486 -10.070 17.750 1.00 67.62 173 THR A C 1
ATOM 1403 O O . THR A 1 173 ? -3.114 -11.099 17.493 1.00 67.62 173 THR A O 1
ATOM 1406 N N . LEU A 1 174 ? -1.308 -9.760 17.203 1.00 63.38 174 LEU A N 1
ATOM 1407 C CA . LEU A 1 174 ? -0.535 -10.645 16.324 1.00 63.38 174 LEU A CA 1
ATOM 1408 C C . LEU A 1 174 ? 0.441 -11.510 17.116 1.00 63.38 174 LEU A C 1
ATOM 1410 O O . LEU A 1 174 ? 1.003 -10.994 18.109 1.00 63.38 174 LEU A O 1
#

Organism: NCBI:txid1340429

pLDDT: mean 83.61, std 13.7, range [46.22, 97.0]